Protein AF-A0A958N876-F1 (afdb_monomer_lite)

Radius of gyration: 32.89 Å; chains: 1; bounding box: 50×37×100 Å

Secondary structure (DSSP, 8-state):
-HHHHHHHHHHHHHHHHHHHHHHSHHHHHHHHHHHTS-HHHHHHHHHHHHHHHHHHHHHHHHHHHHHHHHHHHHHHHHHHHHHHHHHHHHHHHTSPPPPPPPPSTT-

Sequence (107 aa):
MAFEETIENLKDQVKNTWSTVKETEAYSSIKEKYDDLTPSAQRLLQVFGVGFFGLMIFFMINGFFSDASMYVQDFEDKKATIRELLKLKRDMTSIPPVPTPPGVDSL

Foldseek 3Di:
DVVVVVVVVVVVVVVVVVVVCCPDPVNVVVVVVLVPDDPVVNVVCVVVVVVVVVVVVVVVVVVVVVVVVVVVVVVVVVVVVVVVVVVVVVVVVPDPPDDDPPDPVPD

Structure (mmCIF, N/CA/C/O backbone):
data_AF-A0A958N876-F1
#
_entry.id   AF-A0A958N876-F1
#
loop_
_atom_site.group_PDB
_atom_site.id
_atom_site.type_symbol
_atom_site.label_atom_id
_atom_site.label_alt_id
_atom_site.label_comp_id
_atom_site.label_asym_id
_atom_site.label_entity_id
_atom_site.label_seq_id
_atom_site.pdbx_PDB_ins_code
_atom_site.Cartn_x
_atom_site.Cartn_y
_atom_site.Cartn_z
_atom_site.occupancy
_atom_site.B_iso_or_equiv
_atom_site.auth_seq_id
_atom_site.auth_comp_id
_atom_site.auth_asym_id
_atom_site.auth_atom_id
_atom_site.pdbx_PDB_model_num
ATOM 1 N N . MET A 1 1 ? 18.102 -14.351 7.320 1.00 58.44 1 MET A N 1
ATOM 2 C CA . MET A 1 1 ? 18.847 -13.183 7.828 1.00 58.44 1 MET A CA 1
ATOM 3 C C . MET A 1 1 ? 18.282 -11.861 7.304 1.00 58.44 1 MET A C 1
ATOM 5 O O . MET A 1 1 ? 17.527 -11.258 8.043 1.00 58.44 1 MET A O 1
ATOM 9 N N . ALA A 1 2 ? 18.496 -11.438 6.047 1.00 73.25 2 ALA A N 1
ATOM 10 C CA . ALA A 1 2 ? 18.005 -10.120 5.576 1.00 73.25 2 ALA A CA 1
ATOM 11 C C . ALA A 1 2 ? 16.466 -9.942 5.601 1.00 73.25 2 ALA A C 1
ATOM 13 O O . ALA A 1 2 ? 15.956 -8.865 5.904 1.00 73.25 2 ALA A O 1
ATOM 14 N N . PHE A 1 3 ? 15.705 -11.002 5.305 1.00 80.00 3 PHE A N 1
ATOM 15 C CA . PHE A 1 3 ? 14.237 -10.959 5.342 1.00 80.00 3 PHE A CA 1
ATOM 16 C C . PHE A 1 3 ? 13.678 -10.919 6.774 1.00 80.00 3 PHE A C 1
ATOM 18 O O . PHE A 1 3 ? 12.726 -10.193 7.039 1.00 80.00 3 PHE A O 1
ATOM 25 N N . GLU A 1 4 ? 14.297 -11.651 7.706 1.00 83.00 4 GLU A N 1
ATOM 26 C CA . GLU A 1 4 ? 13.917 -11.640 9.128 1.00 83.00 4 GLU A CA 1
ATOM 27 C C . GLU A 1 4 ? 14.156 -10.261 9.742 1.00 83.00 4 GLU A C 1
ATOM 29 O O . GLU A 1 4 ? 13.265 -9.719 10.386 1.00 83.00 4 GLU A O 1
ATOM 34 N N . GLU A 1 5 ? 15.300 -9.649 9.438 1.00 83.06 5 GLU A N 1
ATOM 35 C CA . GLU A 1 5 ? 15.641 -8.292 9.869 1.00 83.06 5 GLU A CA 1
ATOM 36 C C . GLU A 1 5 ? 14.684 -7.242 9.276 1.00 83.06 5 GLU A C 1
ATOM 38 O O . GLU A 1 5 ? 14.295 -6.285 9.942 1.00 83.06 5 GLU A O 1
ATOM 43 N N . THR A 1 6 ? 14.231 -7.437 8.033 1.00 84.94 6 THR A N 1
ATOM 44 C CA . THR A 1 6 ? 13.230 -6.557 7.408 1.00 84.94 6 THR A CA 1
ATOM 45 C C . THR A 1 6 ? 11.869 -6.676 8.100 1.00 84.94 6 THR A C 1
ATOM 47 O O . THR A 1 6 ? 11.211 -5.665 8.342 1.00 84.94 6 THR A O 1
ATOM 50 N N . ILE A 1 7 ? 11.446 -7.894 8.455 1.00 87.50 7 ILE A N 1
ATOM 51 C CA . ILE A 1 7 ? 10.198 -8.128 9.195 1.00 87.50 7 ILE A CA 1
ATOM 52 C C . ILE A 1 7 ? 10.276 -7.532 10.601 1.00 87.50 7 ILE A C 1
ATOM 54 O O . ILE A 1 7 ? 9.307 -6.928 11.059 1.00 87.50 7 ILE A O 1
ATOM 58 N N . GLU A 1 8 ? 11.403 -7.701 11.286 1.00 88.44 8 GLU A N 1
ATOM 59 C CA . GLU A 1 8 ? 11.607 -7.195 12.642 1.00 88.44 8 GLU A CA 1
ATOM 60 C C . GLU A 1 8 ? 11.559 -5.662 12.668 1.00 88.44 8 GLU A C 1
ATOM 62 O O . GLU A 1 8 ? 10.755 -5.083 13.399 1.00 88.44 8 GLU A O 1
ATOM 67 N N . ASN A 1 9 ? 12.273 -5.009 11.748 1.00 85.00 9 ASN A N 1
ATOM 68 C CA . ASN A 1 9 ? 12.211 -3.559 11.570 1.00 85.00 9 ASN A CA 1
ATOM 69 C C . ASN A 1 9 ? 10.801 -3.060 11.215 1.00 85.00 9 ASN A C 1
ATOM 71 O O . ASN A 1 9 ? 10.357 -2.036 11.737 1.00 85.00 9 ASN A O 1
ATOM 75 N N . LEU A 1 10 ? 10.072 -3.772 10.348 1.00 88.00 10 LEU A N 1
ATOM 76 C CA . LEU A 1 10 ? 8.694 -3.420 10.001 1.00 88.00 10 LEU A CA 1
ATOM 77 C C . LEU A 1 10 ? 7.7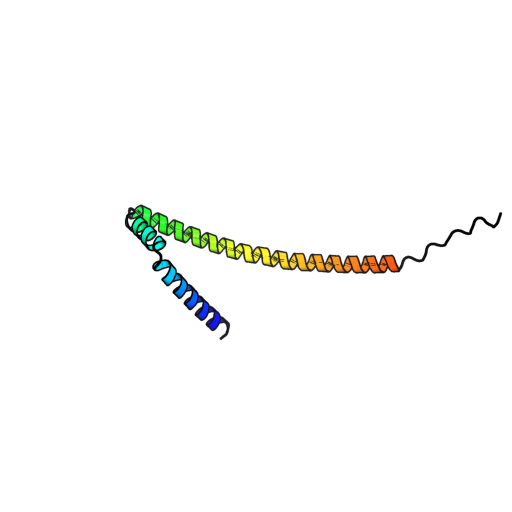71 -3.534 11.221 1.00 88.00 10 LEU A C 1
ATOM 79 O O . LEU A 1 10 ? 6.941 -2.659 11.460 1.00 88.00 10 LEU A O 1
ATOM 83 N N . LYS A 1 11 ? 7.921 -4.600 12.011 1.00 90.69 11 LYS A N 1
ATOM 84 C CA . LYS A 1 11 ? 7.130 -4.836 13.222 1.00 90.69 11 LYS A CA 1
ATOM 85 C C . LYS A 1 11 ? 7.356 -3.735 14.253 1.00 90.69 11 LYS A C 1
ATOM 87 O O . LYS A 1 11 ? 6.385 -3.247 14.834 1.00 90.69 11 LYS A O 1
ATOM 92 N N . ASP A 1 12 ? 8.602 -3.324 14.444 1.00 90.56 12 ASP A N 1
ATOM 93 C CA . ASP A 1 12 ? 8.952 -2.264 15.385 1.00 90.56 12 ASP A CA 1
ATOM 94 C C . ASP A 1 12 ? 8.445 -0.897 14.922 1.00 90.56 12 ASP A C 1
ATOM 96 O O . ASP A 1 12 ? 7.874 -0.150 15.719 1.00 90.56 12 ASP A O 1
ATOM 100 N N . GLN A 1 13 ? 8.535 -0.596 13.624 1.00 88.06 13 GLN A N 1
ATOM 101 C CA . GLN A 1 13 ? 7.951 0.621 13.054 1.00 88.06 13 GLN A CA 1
ATOM 102 C C . GLN A 1 13 ? 6.430 0.652 13.215 1.00 88.06 13 GLN A C 1
ATOM 104 O O . GLN A 1 13 ? 5.892 1.625 13.740 1.00 88.06 13 GLN A O 1
ATOM 109 N N . VAL A 1 14 ? 5.736 -0.429 12.846 1.00 89.12 14 VAL A N 1
ATOM 110 C CA . VAL A 1 14 ? 4.278 -0.532 12.999 1.00 89.12 14 VAL A CA 1
ATOM 111 C C . VAL A 1 14 ? 3.877 -0.365 14.461 1.00 89.12 14 VAL A C 1
ATOM 113 O O . VAL A 1 14 ? 2.927 0.356 14.756 1.00 89.12 14 VAL A O 1
ATOM 116 N N . LYS A 1 15 ? 4.607 -0.986 15.394 1.00 89.88 15 LYS A N 1
ATOM 117 C CA . LYS A 1 15 ? 4.326 -0.877 16.828 1.00 89.88 15 LYS A CA 1
ATOM 118 C C . LYS A 1 15 ? 4.498 0.555 17.338 1.00 89.88 15 LYS A C 1
ATOM 120 O O . LYS A 1 15 ? 3.616 1.031 18.049 1.00 89.88 15 LYS A O 1
ATOM 125 N N . ASN A 1 16 ? 5.576 1.233 16.948 1.00 88.44 16 ASN A N 1
ATOM 126 C CA . ASN A 1 16 ? 5.847 2.614 17.348 1.00 88.44 16 ASN A CA 1
ATOM 127 C C . ASN A 1 16 ? 4.816 3.591 16.769 1.00 88.44 16 ASN A C 1
ATOM 129 O O . ASN A 1 16 ? 4.265 4.419 17.494 1.00 88.44 16 ASN A O 1
ATOM 133 N N . THR A 1 17 ? 4.479 3.458 15.485 1.00 85.94 17 THR A N 1
ATOM 134 C CA . THR A 1 17 ? 3.421 4.265 14.865 1.00 85.94 17 THR A CA 1
ATOM 135 C C . THR A 1 17 ? 2.068 3.998 15.524 1.00 85.94 17 THR A C 1
ATOM 137 O O . THR A 1 17 ? 1.307 4.930 15.776 1.00 85.94 17 THR A O 1
ATOM 140 N N . TRP A 1 18 ? 1.773 2.745 15.878 1.00 86.75 18 TRP A N 1
ATOM 141 C CA . TRP A 1 18 ? 0.524 2.384 16.544 1.00 86.75 18 TRP A CA 1
ATOM 142 C C . TRP A 1 18 ? 0.399 2.972 17.953 1.00 86.75 18 TRP A C 1
ATOM 144 O O . TRP A 1 18 ? -0.694 3.390 18.337 1.00 86.75 18 TRP A O 1
ATOM 154 N N . SER A 1 19 ? 1.489 3.040 18.726 1.00 84.38 19 SER A N 1
ATOM 155 C CA . SER A 1 19 ? 1.477 3.732 20.022 1.00 84.38 19 SER A CA 1
ATOM 156 C C . SER A 1 19 ? 1.197 5.224 19.867 1.00 84.38 19 SER A C 1
ATOM 158 O O . SER A 1 19 ? 0.314 5.736 20.546 1.00 84.38 19 SER A O 1
ATOM 160 N N . THR A 1 20 ? 1.839 5.895 18.908 1.00 84.25 20 THR A N 1
ATOM 161 C CA . THR A 1 20 ? 1.610 7.327 18.655 1.00 84.25 20 THR A CA 1
ATOM 162 C C . THR A 1 20 ? 0.168 7.613 18.230 1.00 84.25 20 THR A C 1
ATOM 164 O O . THR A 1 20 ? -0.447 8.576 18.686 1.00 84.25 20 THR A O 1
ATOM 167 N N . VAL A 1 21 ? -0.417 6.748 17.396 1.00 84.19 21 VAL A N 1
ATOM 168 C CA . VAL A 1 21 ? -1.822 6.879 16.981 1.00 84.19 21 VAL A CA 1
ATOM 169 C C . VAL A 1 21 ? -2.765 6.754 18.177 1.00 84.19 21 VAL A C 1
ATOM 171 O O . VAL A 1 21 ? -3.704 7.537 18.293 1.00 84.19 21 VAL A O 1
ATOM 174 N N . LYS A 1 22 ? -2.507 5.817 19.096 1.00 83.12 22 LYS A N 1
ATOM 175 C CA . LYS A 1 22 ? -3.330 5.634 20.303 1.00 83.12 22 LYS A CA 1
ATOM 176 C C . LYS A 1 22 ? -3.293 6.819 21.259 1.00 83.12 22 LYS A C 1
ATOM 178 O O . LYS A 1 22 ? -4.270 7.049 21.961 1.00 83.12 22 LYS A O 1
ATOM 183 N N . GLU A 1 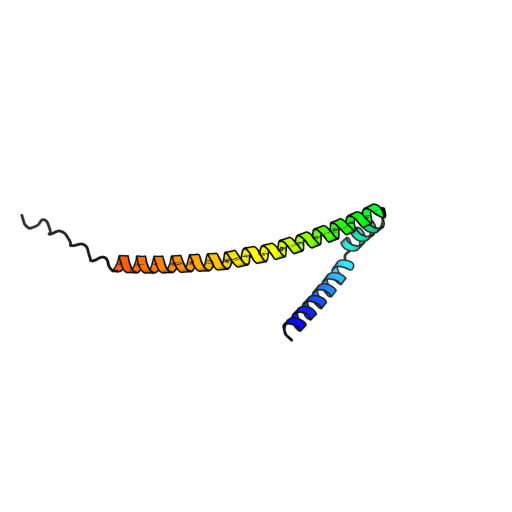23 ? -2.175 7.529 21.300 1.00 83.75 23 GLU A N 1
ATOM 184 C CA . GLU A 1 23 ? -1.990 8.709 22.149 1.00 83.75 23 GLU A CA 1
ATOM 185 C C . GLU A 1 23 ? -2.660 9.963 21.568 1.00 83.75 23 GLU A C 1
ATOM 187 O O . GLU A 1 23 ? -2.783 10.976 22.250 1.00 83.75 23 GLU A O 1
ATOM 192 N N . THR A 1 24 ? -3.126 9.909 20.318 1.00 88.88 24 THR A N 1
ATOM 193 C CA . THR A 1 24 ? -3.755 11.053 19.657 1.00 88.88 24 THR A CA 1
ATOM 194 C C . THR A 1 24 ? -5.191 11.260 20.160 1.00 88.88 24 THR A C 1
ATOM 196 O O . THR A 1 24 ? -5.979 10.316 20.222 1.00 88.88 24 THR A O 1
ATOM 199 N N . GLU A 1 25 ? -5.590 12.510 20.424 1.00 82.81 25 GLU A N 1
ATOM 200 C CA . GLU A 1 25 ? -6.957 12.872 20.862 1.00 82.81 25 GLU A CA 1
ATOM 201 C C . GLU A 1 25 ? -8.054 12.396 19.890 1.00 82.81 25 GLU A C 1
ATOM 203 O O . GLU A 1 25 ? -9.157 12.009 20.288 1.00 82.81 25 GLU A O 1
ATOM 208 N N . ALA A 1 26 ? -7.735 12.352 18.595 1.00 82.00 26 ALA A N 1
ATOM 209 C CA . ALA A 1 26 ? -8.610 11.803 17.565 1.00 82.00 26 ALA A CA 1
ATOM 210 C C . ALA A 1 26 ? -8.925 10.313 17.795 1.00 82.00 26 ALA A C 1
ATOM 212 O O . ALA A 1 26 ? -10.065 9.894 17.610 1.00 82.00 26 ALA A O 1
ATOM 213 N N . TYR A 1 27 ? -7.954 9.509 18.240 1.00 86.69 27 TYR A N 1
ATOM 214 C CA . TYR A 1 27 ? -8.186 8.093 18.525 1.00 86.69 27 TYR A CA 1
ATOM 215 C C . TYR A 1 27 ? -9.079 7.917 19.754 1.00 86.69 27 TYR A C 1
ATOM 217 O O . TYR A 1 27 ? -10.035 7.141 19.712 1.00 86.69 27 TYR A O 1
ATOM 225 N N . SER A 1 28 ? -8.814 8.674 20.821 1.00 82.94 28 SER A N 1
ATOM 226 C CA . SER A 1 28 ? -9.624 8.647 22.043 1.00 82.94 28 SER A CA 1
ATOM 227 C C . SER A 1 28 ? -11.079 9.035 21.772 1.00 82.94 28 SER A C 1
ATOM 229 O O . SER A 1 28 ? -11.981 8.300 22.160 1.00 82.94 28 SER A O 1
ATOM 231 N N . SER A 1 29 ? -11.321 10.105 21.008 1.00 86.12 29 SER A N 1
ATOM 232 C CA . SER A 1 29 ? -12.687 10.541 20.670 1.00 86.12 29 SER A CA 1
ATOM 233 C C . SER A 1 29 ? -13.444 9.554 19.769 1.00 86.12 29 SER A C 1
ATOM 235 O O . SER A 1 29 ? -14.650 9.363 19.932 1.00 86.12 29 SER A O 1
ATOM 237 N N . ILE A 1 30 ? -12.760 8.889 18.831 1.00 85.06 30 ILE A N 1
ATOM 238 C CA . ILE A 1 30 ? -13.357 7.825 18.008 1.00 85.06 30 ILE A CA 1
ATOM 239 C C . ILE A 1 30 ? -13.686 6.605 18.869 1.00 85.06 30 ILE A C 1
ATOM 241 O O . ILE A 1 30 ? -14.755 6.017 18.707 1.00 85.06 30 ILE A O 1
ATOM 245 N N . LYS A 1 31 ? -12.793 6.234 19.791 1.00 86.69 31 LYS A N 1
ATOM 246 C CA . LYS A 1 31 ? -13.011 5.111 20.701 1.00 86.69 31 LYS A CA 1
ATOM 247 C C . LYS A 1 31 ? -14.199 5.365 21.628 1.00 86.69 31 LYS A C 1
ATOM 249 O O . LYS A 1 31 ? -15.050 4.497 21.740 1.00 86.69 31 LYS A O 1
ATOM 254 N N . GLU A 1 32 ? -14.300 6.550 22.222 1.00 86.44 32 GLU A N 1
ATOM 255 C CA . GLU A 1 32 ? -15.440 6.924 23.069 1.00 86.44 32 GLU A CA 1
ATOM 256 C C . GLU A 1 32 ? -16.765 6.845 22.302 1.00 86.44 32 GLU A C 1
ATOM 258 O O . GLU A 1 32 ? -17.723 6.241 22.777 1.00 86.44 32 GLU A O 1
ATOM 263 N N . LYS A 1 33 ? -16.806 7.365 21.067 1.00 86.81 33 LYS A N 1
A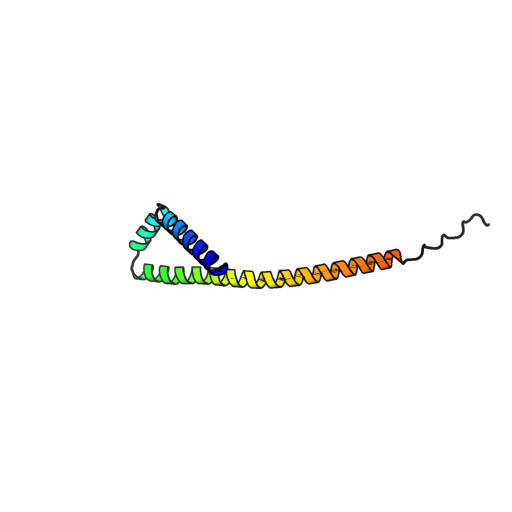TOM 264 C CA . LYS A 1 33 ? -17.982 7.244 20.189 1.00 86.81 33 LYS A CA 1
ATOM 265 C C . LYS A 1 33 ? -18.296 5.797 19.820 1.00 86.81 33 LYS A C 1
ATOM 267 O O . LYS A 1 33 ? -19.460 5.462 19.638 1.00 86.81 33 LYS A O 1
ATOM 272 N N . TYR A 1 34 ? -17.277 4.956 19.659 1.00 86.56 34 TYR A N 1
ATOM 273 C CA . TYR A 1 34 ? -17.462 3.536 19.384 1.00 86.56 34 TYR A CA 1
ATOM 274 C C . TYR A 1 34 ? -18.018 2.795 20.605 1.00 86.56 34 TYR A C 1
ATOM 276 O O . TYR A 1 34 ? -18.932 1.987 20.458 1.00 86.56 34 TYR A O 1
ATOM 284 N N . ASP A 1 35 ? -17.513 3.096 21.800 1.00 85.94 35 ASP A N 1
ATOM 285 C CA . ASP A 1 35 ? -17.943 2.480 23.056 1.00 85.94 35 ASP A CA 1
ATOM 286 C C . ASP A 1 35 ? -19.380 2.898 23.442 1.00 85.94 35 ASP A C 1
ATOM 288 O O . ASP A 1 35 ? -20.098 2.100 24.042 1.00 85.94 35 ASP A O 1
ATOM 292 N N . ASP A 1 36 ? -19.831 4.087 23.024 1.00 91.12 36 ASP A N 1
ATOM 293 C CA . ASP A 1 36 ? -21.205 4.593 23.218 1.00 91.12 36 ASP A CA 1
ATOM 294 C C . ASP A 1 36 ? -22.239 3.990 22.236 1.00 91.12 36 ASP A C 1
ATOM 296 O O . ASP A 1 36 ? -23.453 4.135 22.399 1.00 91.12 36 ASP A O 1
ATOM 300 N N . LEU A 1 37 ? -21.791 3.277 21.195 1.00 85.81 37 LEU A N 1
ATOM 301 C CA . LEU A 1 37 ? -22.692 2.606 20.255 1.00 85.81 37 LEU A CA 1
ATOM 302 C C . LEU A 1 37 ? -23.342 1.358 20.866 1.00 85.81 37 LEU A C 1
ATOM 304 O O . LEU A 1 37 ? -22.771 0.635 21.680 1.00 85.81 37 LEU A O 1
ATOM 308 N N . THR A 1 38 ? -24.538 1.027 20.374 1.00 90.31 38 THR A N 1
ATOM 309 C CA . THR A 1 38 ? -25.208 -0.228 20.739 1.00 90.31 38 THR A CA 1
ATOM 310 C C . THR A 1 38 ? -24.375 -1.458 20.327 1.00 90.31 38 THR A C 1
ATOM 312 O O . THR A 1 38 ? -23.708 -1.433 19.286 1.00 90.31 38 THR A O 1
ATOM 315 N N . PRO A 1 39 ? -24.446 -2.585 21.067 1.00 88.25 39 PRO A N 1
ATOM 316 C CA . PRO A 1 39 ? -23.639 -3.778 20.778 1.00 88.25 39 PRO A CA 1
ATOM 317 C C . PRO A 1 39 ? -23.834 -4.355 19.365 1.00 88.25 39 PRO A C 1
ATOM 319 O O . PRO A 1 39 ? -22.929 -4.973 18.802 1.00 88.25 39 PRO A O 1
ATOM 322 N N . SER A 1 40 ? -25.017 -4.167 18.775 1.00 88.50 40 SER A N 1
ATOM 323 C CA . SER A 1 40 ? -25.314 -4.546 17.390 1.00 88.50 40 SER A CA 1
ATOM 324 C C . SER A 1 40 ? -24.581 -3.657 16.384 1.00 88.50 40 SER A C 1
ATOM 326 O O . SER A 1 40 ? -24.000 -4.173 15.430 1.00 88.50 40 SER A O 1
ATOM 328 N N . ALA A 1 41 ? -24.557 -2.343 16.616 1.00 86.94 41 ALA A N 1
ATOM 329 C CA . ALA A 1 41 ? -23.842 -1.391 15.775 1.00 86.94 41 ALA A CA 1
ATOM 330 C C . ALA A 1 41 ? -22.322 -1.592 15.852 1.00 86.94 41 ALA A C 1
ATOM 332 O O . ALA A 1 41 ? -21.671 -1.600 14.811 1.00 86.94 41 ALA A O 1
ATOM 333 N N . GLN A 1 42 ? -21.763 -1.850 17.040 1.00 88.19 42 GLN A N 1
ATOM 334 C CA . GLN A 1 42 ? -20.336 -2.159 17.210 1.00 88.19 42 GLN A CA 1
ATOM 335 C C . GLN A 1 42 ? -19.906 -3.380 16.387 1.00 88.19 42 GLN A C 1
ATOM 337 O O . GLN A 1 42 ? -18.953 -3.309 15.614 1.00 88.19 42 GLN A O 1
ATOM 342 N N . ARG A 1 43 ? -20.651 -4.491 16.485 1.00 88.94 43 ARG A N 1
ATOM 343 C CA . ARG A 1 43 ? -20.368 -5.709 15.706 1.00 88.94 43 ARG A CA 1
ATOM 344 C C . ARG A 1 43 ? -20.464 -5.463 14.205 1.00 88.94 43 ARG A C 1
ATOM 346 O O . ARG A 1 43 ? -19.628 -5.962 13.458 1.00 88.94 43 ARG A O 1
ATOM 353 N N . LEU A 1 44 ? -21.452 -4.682 13.764 1.00 91.88 44 LEU A N 1
ATOM 354 C CA . LEU A 1 44 ? -21.599 -4.308 12.360 1.00 91.88 44 LEU A CA 1
ATOM 355 C C . LEU A 1 44 ? -20.372 -3.525 11.878 1.00 91.88 44 LEU A C 1
ATOM 357 O O . LEU A 1 44 ? -19.755 -3.896 10.885 1.00 91.88 44 LEU A O 1
ATOM 361 N N . LEU A 1 45 ? -19.978 -2.490 12.620 1.00 89.00 45 LEU A N 1
ATOM 362 C CA . LEU A 1 45 ? -18.830 -1.643 12.300 1.00 89.00 45 LEU A CA 1
ATOM 363 C C . LEU A 1 45 ? -17.518 -2.430 12.311 1.00 89.00 45 LEU A C 1
ATOM 365 O O . LEU A 1 45 ? -16.659 -2.192 11.470 1.00 89.00 45 LEU A O 1
ATOM 369 N N . GLN A 1 46 ? -17.379 -3.408 13.205 1.00 88.31 46 GLN A N 1
ATOM 370 C CA . GLN A 1 46 ? -16.219 -4.289 13.242 1.00 88.31 46 GLN A CA 1
ATOM 371 C C . GLN A 1 46 ? -16.163 -5.207 12.014 1.00 88.31 46 GLN A C 1
ATOM 373 O O . GLN A 1 46 ? -15.119 -5.303 11.374 1.00 88.31 46 GLN A O 1
ATOM 378 N N . VAL A 1 47 ? -17.276 -5.852 11.648 1.00 90.75 47 VAL A N 1
ATOM 379 C CA . VAL A 1 47 ? -17.342 -6.740 10.474 1.00 90.75 47 VAL A CA 1
ATOM 380 C C . VAL A 1 47 ? -17.110 -5.956 9.184 1.00 90.75 47 VAL A C 1
ATOM 382 O O . VAL A 1 47 ? -16.284 -6.356 8.364 1.00 90.75 47 VAL A O 1
ATOM 385 N N . PHE A 1 48 ? -17.784 -4.817 9.016 1.00 91.25 48 PHE A N 1
ATOM 386 C CA . PHE A 1 48 ? -17.602 -3.958 7.847 1.00 91.25 48 PHE A CA 1
ATOM 387 C C . PHE A 1 48 ? -16.228 -3.301 7.822 1.00 91.25 48 PHE A C 1
ATOM 389 O O . PHE A 1 48 ? -15.628 -3.227 6.759 1.00 91.25 48 PHE A O 1
ATOM 396 N N . GLY A 1 49 ? -15.706 -2.866 8.967 1.00 89.25 49 GLY A N 1
ATOM 397 C CA . GLY A 1 49 ? -14.376 -2.278 9.073 1.00 89.25 49 GLY A CA 1
ATOM 398 C C . GLY A 1 49 ? -13.300 -3.278 8.667 1.00 89.25 49 GLY A C 1
ATOM 399 O O . GLY A 1 49 ? -12.538 -3.017 7.741 1.00 89.25 49 GLY A O 1
ATOM 400 N N . VAL A 1 50 ? -13.281 -4.459 9.292 1.00 89.50 50 VAL A N 1
ATOM 401 C CA . VAL A 1 50 ? -12.324 -5.524 8.948 1.00 89.50 50 VAL A CA 1
ATOM 402 C C . VAL A 1 50 ? -12.496 -5.963 7.493 1.00 89.50 50 VAL A C 1
ATOM 404 O O . VAL A 1 50 ? -11.504 -6.100 6.779 1.00 89.50 50 VAL A O 1
ATOM 407 N N . GLY A 1 51 ? -13.739 -6.128 7.031 1.00 91.69 51 GLY A N 1
ATOM 408 C CA . GLY A 1 51 ? -14.040 -6.480 5.646 1.00 91.69 51 GLY A CA 1
ATOM 409 C C . GLY A 1 51 ? -13.523 -5.441 4.651 1.00 91.69 51 GLY A C 1
ATOM 410 O O . GLY A 1 51 ? -12.841 -5.801 3.699 1.00 91.69 51 GLY A O 1
ATOM 411 N N . PHE A 1 52 ? -13.781 -4.157 4.899 1.00 92.81 52 PHE A N 1
ATOM 412 C CA . PHE A 1 52 ? -13.344 -3.046 4.056 1.00 92.81 52 PHE A CA 1
ATOM 413 C C . PHE A 1 52 ? -11.818 -2.939 3.993 1.00 92.81 52 PHE A C 1
ATOM 415 O O . PHE A 1 52 ? -11.259 -2.851 2.901 1.00 92.81 52 PHE A O 1
ATOM 422 N N . PHE A 1 53 ? -11.133 -3.015 5.139 1.00 90.44 53 PHE A N 1
ATOM 423 C CA . PHE A 1 53 ? -9.669 -3.012 5.175 1.00 90.44 53 PHE A CA 1
ATOM 424 C C . PHE A 1 53 ? -9.077 -4.225 4.448 1.00 90.44 53 PHE A C 1
ATOM 426 O O . PHE A 1 53 ? -8.132 -4.071 3.674 1.00 90.44 53 PHE A O 1
ATOM 433 N N . GLY A 1 54 ? -9.656 -5.416 4.628 1.00 90.81 54 GLY A N 1
ATOM 434 C CA . GLY A 1 54 ? -9.251 -6.611 3.888 1.00 90.81 54 GLY A CA 1
ATOM 435 C C . GLY A 1 54 ? -9.421 -6.449 2.374 1.00 90.81 54 GLY A C 1
ATOM 436 O O . GLY A 1 54 ? -8.527 -6.807 1.609 1.00 90.81 54 GLY A O 1
ATOM 437 N N . LEU A 1 55 ? -10.527 -5.840 1.941 1.00 91.19 55 LEU A N 1
ATOM 438 C CA . LEU A 1 55 ? -10.811 -5.549 0.534 1.00 91.19 55 LEU A CA 1
ATOM 439 C C . LEU A 1 55 ? -9.817 -4.539 -0.060 1.00 91.19 55 LEU A C 1
ATOM 441 O O . LEU A 1 55 ? -9.339 -4.727 -1.175 1.00 91.19 55 LEU A O 1
ATOM 445 N N . MET A 1 56 ? -9.452 -3.506 0.703 1.00 89.94 56 MET A N 1
ATOM 446 C CA . MET A 1 56 ? -8.422 -2.533 0.323 1.00 89.94 56 MET A CA 1
ATOM 447 C C . MET A 1 56 ? -7.064 -3.202 0.092 1.00 89.94 56 MET A C 1
ATOM 449 O O . MET A 1 56 ? -6.433 -2.967 -0.938 1.00 89.94 56 MET A O 1
ATOM 453 N N . ILE A 1 57 ? -6.632 -4.071 1.013 1.00 89.38 57 ILE A N 1
ATOM 454 C CA . ILE A 1 57 ? -5.375 -4.822 0.875 1.00 89.38 57 ILE A CA 1
ATOM 455 C C . ILE A 1 57 ? -5.440 -5.744 -0.345 1.00 89.38 57 ILE A C 1
ATOM 457 O O . ILE A 1 57 ? -4.498 -5.796 -1.134 1.00 89.38 57 ILE A O 1
ATOM 461 N N . PHE A 1 58 ? -6.563 -6.437 -0.538 1.00 89.12 58 PHE A N 1
ATOM 462 C CA . PHE A 1 58 ? -6.760 -7.311 -1.690 1.00 89.12 58 PHE A CA 1
ATOM 463 C C . PHE A 1 58 ? -6.647 -6.549 -3.018 1.00 89.12 58 PHE A C 1
ATOM 465 O O . PHE A 1 58 ? -5.939 -6.997 -3.922 1.00 89.12 58 PHE A O 1
ATOM 472 N N . PHE A 1 59 ? -7.287 -5.383 -3.138 1.00 86.06 59 PHE A N 1
ATOM 473 C CA . PHE A 1 59 ? -7.170 -4.549 -4.335 1.00 86.06 59 PHE A CA 1
ATOM 474 C C . PHE A 1 59 ? -5.755 -4.023 -4.549 1.00 86.06 59 PHE A C 1
ATOM 476 O O . PHE A 1 59 ? -5.276 -4.040 -5.679 1.00 86.06 59 PHE A O 1
ATOM 483 N N . MET A 1 60 ? -5.073 -3.606 -3.483 1.00 85.38 60 MET A N 1
ATOM 484 C CA . MET A 1 60 ? -3.695 -3.130 -3.570 1.00 85.38 60 MET A CA 1
ATOM 485 C C . MET A 1 60 ? -2.771 -4.215 -4.132 1.00 85.38 60 MET A C 1
ATOM 487 O O . MET A 1 60 ? -2.035 -3.963 -5.081 1.00 85.38 60 MET A O 1
ATOM 491 N N . ILE A 1 61 ? -2.855 -5.437 -3.598 1.00 84.12 61 ILE A N 1
ATOM 492 C CA . ILE A 1 61 ? -2.046 -6.570 -4.063 1.00 84.12 61 ILE A CA 1
ATOM 493 C C . ILE A 1 61 ? -2.337 -6.875 -5.538 1.00 84.12 61 ILE A C 1
ATOM 495 O O . ILE A 1 61 ? -1.405 -7.009 -6.326 1.00 84.12 61 ILE A O 1
ATOM 499 N N . ASN A 1 62 ? -3.612 -6.939 -5.935 1.00 78.56 62 ASN A N 1
ATOM 500 C CA . ASN A 1 62 ? -3.976 -7.185 -7.334 1.00 78.56 62 ASN A CA 1
ATOM 501 C C . ASN A 1 62 ? -3.489 -6.071 -8.274 1.00 78.56 62 ASN A C 1
ATOM 503 O O . ASN A 1 62 ? -3.029 -6.372 -9.374 1.00 78.56 62 ASN A O 1
ATOM 507 N N . GLY A 1 63 ? -3.533 -4.809 -7.834 1.00 77.62 63 GLY A N 1
ATOM 508 C CA . GLY A 1 63 ? -2.974 -3.677 -8.576 1.00 77.62 63 GLY A CA 1
ATOM 509 C C . GLY A 1 63 ? -1.482 -3.859 -8.856 1.00 77.62 63 GLY A C 1
ATOM 510 O O . GLY A 1 63 ? -1.065 -3.795 -10.009 1.00 77.62 63 GLY A O 1
ATOM 511 N N . PHE A 1 64 ? -0.696 -4.222 -7.837 1.00 73.00 64 PHE A N 1
ATOM 512 C CA . PHE A 1 64 ? 0.735 -4.499 -8.010 1.00 73.00 64 PHE A CA 1
ATOM 513 C C . PHE A 1 64 ? 1.020 -5.618 -9.026 1.00 73.00 64 PHE A C 1
ATOM 515 O O . PHE A 1 64 ? 1.952 -5.495 -9.821 1.00 73.00 64 PHE A O 1
ATOM 522 N N . PHE A 1 65 ? 0.231 -6.698 -9.031 1.00 72.88 65 PHE A N 1
ATOM 523 C CA . PHE A 1 65 ? 0.393 -7.778 -10.014 1.00 72.88 65 PHE A CA 1
ATOM 524 C C . PHE A 1 65 ? 0.029 -7.341 -11.439 1.00 72.88 65 PHE A C 1
ATOM 526 O O . PHE A 1 65 ? 0.725 -7.711 -12.386 1.00 72.88 65 PHE A O 1
ATOM 533 N N . SER A 1 66 ? -1.030 -6.542 -11.591 1.00 73.69 66 SER A N 1
ATOM 534 C CA . SER A 1 66 ? -1.435 -5.984 -12.885 1.00 73.69 66 SER A CA 1
ATOM 535 C C . SER A 1 66 ? -0.343 -5.079 -13.459 1.00 73.69 66 SER A C 1
ATOM 537 O O . SER A 1 66 ? 0.093 -5.272 -14.596 1.00 73.69 66 SER A O 1
ATOM 539 N N . ASP A 1 67 ? 0.173 -4.156 -12.651 1.00 75.69 67 ASP A N 1
ATOM 540 C CA . ASP A 1 67 ? 1.190 -3.194 -13.078 1.00 75.69 67 ASP A CA 1
ATOM 541 C C . ASP A 1 67 ? 2.504 -3.886 -13.457 1.00 75.69 67 ASP A C 1
ATOM 543 O O . ASP A 1 67 ? 3.120 -3.550 -14.469 1.00 75.69 67 ASP A O 1
ATOM 547 N N . ALA A 1 68 ? 2.910 -4.913 -12.703 1.00 73.62 68 ALA A N 1
ATOM 548 C CA . ALA A 1 68 ? 4.111 -5.691 -13.002 1.00 73.62 68 ALA A CA 1
ATOM 549 C C . ALA A 1 68 ? 4.076 -6.308 -14.412 1.00 73.62 68 ALA A C 1
ATOM 551 O O . ALA A 1 68 ? 5.090 -6.302 -15.112 1.00 73.62 68 ALA A O 1
ATOM 552 N N . SER A 1 69 ? 2.913 -6.798 -14.853 1.00 76.25 69 SER A N 1
ATOM 553 C CA . SER A 1 69 ? 2.748 -7.350 -16.203 1.00 76.25 69 SER A CA 1
ATOM 554 C C . SER A 1 69 ? 2.836 -6.275 -17.294 1.00 76.25 69 SER A C 1
ATOM 556 O O . SER A 1 69 ? 3.488 -6.490 -18.319 1.00 76.25 69 SER A O 1
ATOM 558 N N . MET A 1 70 ? 2.279 -5.087 -17.038 1.00 79.62 70 MET A N 1
ATOM 559 C CA . MET A 1 70 ? 2.356 -3.950 -17.956 1.00 79.62 70 MET A CA 1
ATOM 560 C C . MET A 1 70 ? 3.790 -3.448 -18.137 1.00 79.62 70 MET A C 1
ATOM 562 O O . MET A 1 70 ? 4.179 -3.129 -19.256 1.00 79.62 70 MET A O 1
ATOM 566 N N . TYR A 1 71 ? 4.602 -3.418 -17.076 1.00 81.25 71 TYR A N 1
ATOM 567 C CA . TYR A 1 71 ? 6.005 -2.997 -17.183 1.00 81.25 71 TYR A CA 1
ATOM 568 C C . TYR A 1 71 ? 6.847 -3.935 -18.053 1.00 81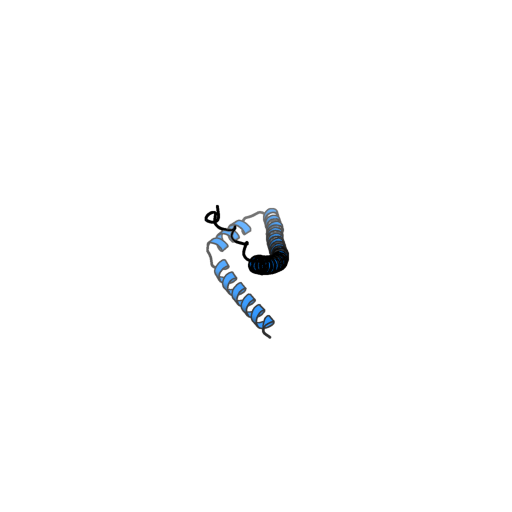.25 71 TYR A C 1
ATOM 570 O O . TYR A 1 71 ? 7.732 -3.475 -18.777 1.00 81.25 71 TYR A O 1
ATOM 578 N N . VAL A 1 72 ? 6.579 -5.243 -18.003 1.00 85.75 72 VAL A N 1
ATOM 579 C CA . VAL A 1 72 ? 7.263 -6.216 -18.866 1.00 85.75 72 VAL A CA 1
ATOM 580 C C . VAL A 1 72 ? 6.861 -6.008 -20.323 1.00 85.75 72 VAL A C 1
ATOM 582 O O . VAL A 1 72 ? 7.733 -5.953 -21.189 1.00 85.75 72 VAL A O 1
ATOM 585 N N . GLN A 1 73 ? 5.568 -5.826 -20.592 1.00 88.81 73 GLN A N 1
ATOM 586 C CA . GLN A 1 73 ? 5.075 -5.583 -21.945 1.00 88.81 73 GLN A CA 1
ATOM 587 C C . GLN A 1 73 ? 5.624 -4.271 -22.533 1.00 88.81 73 GLN A C 1
ATOM 589 O O . GLN A 1 73 ? 6.164 -4.269 -23.636 1.00 88.81 73 GLN A O 1
ATOM 594 N N . ASP A 1 74 ? 5.590 -3.177 -21.768 1.00 88.38 74 ASP A N 1
ATOM 595 C CA . ASP A 1 74 ? 6.116 -1.870 -22.189 1.00 88.38 74 ASP A CA 1
ATOM 596 C C . ASP A 1 74 ? 7.626 -1.928 -22.490 1.00 88.38 74 ASP A C 1
ATOM 598 O O . ASP A 1 74 ? 8.128 -1.293 -23.423 1.00 88.38 74 ASP A O 1
ATOM 602 N N . PHE A 1 75 ? 8.376 -2.744 -21.744 1.00 92.31 75 PHE A N 1
ATOM 603 C CA . PHE A 1 75 ? 9.783 -2.995 -22.041 1.00 92.31 75 PHE A CA 1
ATOM 604 C C . PHE A 1 75 ? 9.983 -3.724 -23.380 1.00 92.31 75 PHE A C 1
ATOM 606 O O . PHE A 1 75 ? 10.873 -3.353 -24.157 1.00 92.31 75 PHE A O 1
ATOM 613 N N . GLU A 1 76 ? 9.177 -4.747 -23.672 1.00 93.44 76 GLU A N 1
ATOM 614 C CA . GLU A 1 76 ? 9.254 -5.472 -24.945 1.00 93.44 76 GLU A CA 1
ATOM 615 C C . GLU A 1 76 ? 8.880 -4.586 -26.140 1.00 93.44 76 GLU A C 1
ATOM 617 O O . GLU A 1 76 ? 9.611 -4.575 -27.139 1.00 93.44 76 GLU A O 1
ATOM 622 N N . ASP A 1 77 ? 7.836 -3.769 -26.005 1.00 93.50 77 ASP A N 1
ATOM 623 C CA . ASP A 1 77 ? 7.373 -2.838 -27.039 1.00 93.50 77 ASP A CA 1
ATOM 624 C C . ASP A 1 77 ? 8.432 -1.770 -27.352 1.00 93.50 77 ASP A C 1
ATOM 626 O O . ASP A 1 77 ? 8.770 -1.509 -28.517 1.00 93.50 77 ASP A O 1
ATOM 630 N N . LYS A 1 78 ? 9.063 -1.204 -26.316 1.00 92.38 78 LYS A N 1
ATOM 631 C CA . LYS A 1 78 ? 10.182 -0.259 -26.475 1.00 92.38 78 LYS A CA 1
ATOM 632 C C . LYS A 1 78 ? 11.372 -0.908 -27.172 1.00 92.38 78 LYS A C 1
ATOM 634 O O . LYS A 1 78 ? 11.978 -0.310 -28.066 1.00 92.38 78 LYS A O 1
ATOM 639 N N . LYS A 1 79 ? 11.703 -2.149 -26.812 1.00 94.38 79 LYS A N 1
ATOM 640 C CA . LYS A 1 79 ? 12.793 -2.902 -27.443 1.00 94.38 79 LYS A CA 1
ATOM 641 C C . LYS A 1 79 ? 12.511 -3.182 -28.921 1.00 94.38 79 LYS A C 1
ATOM 643 O O . LYS A 1 79 ? 13.431 -3.082 -29.736 1.00 94.38 79 LYS A O 1
ATOM 648 N N . ALA A 1 80 ? 11.275 -3.530 -29.277 1.00 94.06 80 ALA A N 1
ATOM 649 C CA . ALA A 1 80 ? 10.864 -3.729 -30.665 1.00 94.06 80 ALA A CA 1
ATOM 650 C C . ALA A 1 80 ? 10.989 -2.427 -31.471 1.00 94.06 80 ALA A C 1
ATOM 652 O O . ALA A 1 80 ? 11.677 -2.405 -32.494 1.00 94.06 80 ALA A O 1
ATOM 653 N N . THR A 1 81 ? 10.461 -1.328 -30.931 1.00 94.19 81 THR A N 1
ATOM 654 C CA . THR A 1 81 ? 10.512 0.008 -31.543 1.00 94.19 81 THR A CA 1
ATOM 655 C C . THR A 1 81 ? 11.948 0.459 -31.822 1.00 94.19 81 THR A C 1
ATOM 657 O O . THR A 1 81 ? 12.267 0.917 -32.918 1.00 94.19 81 THR A O 1
ATOM 660 N N . ILE A 1 82 ? 12.865 0.276 -30.863 1.00 93.06 82 ILE A N 1
ATOM 661 C CA . ILE A 1 82 ? 14.282 0.628 -31.050 1.00 93.06 82 ILE A CA 1
ATOM 662 C C . ILE A 1 82 ? 14.903 -0.167 -32.204 1.00 93.06 82 ILE A C 1
ATOM 664 O O . ILE A 1 82 ? 15.648 0.394 -33.010 1.00 93.06 82 ILE A O 1
ATOM 668 N N . ARG A 1 83 ? 14.605 -1.468 -32.323 1.00 94.06 83 ARG A N 1
ATOM 669 C CA . ARG A 1 83 ? 15.127 -2.272 -33.440 1.00 94.06 83 ARG A CA 1
ATOM 670 C C . ARG A 1 83 ? 14.602 -1.783 -34.782 1.00 94.06 83 ARG A C 1
ATOM 672 O O . ARG A 1 83 ? 15.363 -1.772 -35.746 1.00 94.06 83 ARG A O 1
ATOM 679 N N . GLU A 1 84 ? 13.332 -1.407 -34.857 1.00 93.00 84 GLU A N 1
ATOM 680 C CA . GLU A 1 84 ? 12.730 -0.884 -36.084 1.00 93.00 84 GLU A CA 1
ATOM 681 C C . GLU A 1 84 ? 13.337 0.458 -36.483 1.00 93.00 84 GLU A C 1
ATOM 683 O O . GLU A 1 84 ? 13.733 0.623 -37.634 1.00 93.00 84 GLU A O 1
ATOM 688 N N . LEU A 1 85 ? 13.543 1.366 -35.527 1.00 91.62 85 LEU A N 1
ATOM 689 C CA . LEU A 1 85 ? 14.229 2.636 -35.771 1.00 91.62 85 LEU A CA 1
ATOM 690 C C . LEU A 1 85 ? 15.664 2.434 -36.269 1.00 91.62 85 LEU A C 1
ATOM 692 O O . LEU A 1 85 ? 16.111 3.125 -37.184 1.00 91.62 85 LEU A O 1
ATOM 696 N N . LEU A 1 86 ? 16.394 1.469 -35.704 1.00 91.81 86 LEU A N 1
ATOM 697 C CA . LEU A 1 86 ? 17.748 1.147 -36.154 1.00 91.81 86 LEU A CA 1
ATOM 698 C C . LEU A 1 86 ? 17.767 0.535 -37.561 1.00 91.81 86 LEU A C 1
ATOM 700 O O . LEU A 1 86 ? 18.660 0.864 -38.345 1.00 91.81 86 LEU A O 1
ATOM 704 N N . LYS A 1 87 ? 16.790 -0.318 -37.901 1.00 91.81 87 LYS A N 1
ATOM 705 C CA . LYS A 1 87 ? 16.621 -0.842 -39.267 1.00 91.81 87 LYS A CA 1
ATOM 706 C C . LYS A 1 87 ? 16.308 0.283 -40.247 1.00 91.81 87 LYS A C 1
ATOM 708 O O . LYS A 1 87 ? 17.035 0.433 -41.219 1.00 91.81 87 LYS A O 1
ATOM 713 N N . LEU A 1 88 ? 15.325 1.127 -39.933 1.00 90.75 88 LEU A N 1
ATOM 714 C CA . LEU A 1 88 ? 14.943 2.273 -40.755 1.00 90.75 88 LEU A CA 1
ATOM 715 C C . LEU A 1 88 ? 16.130 3.208 -41.002 1.00 90.75 88 LEU A C 1
ATOM 717 O O . LEU A 1 88 ? 16.388 3.592 -42.138 1.00 90.75 88 LEU A O 1
ATOM 721 N N . LYS A 1 89 ? 16.898 3.530 -39.952 1.00 90.38 89 LYS A N 1
ATOM 722 C CA . LYS A 1 89 ? 18.121 4.331 -40.077 1.00 90.38 89 LYS A CA 1
ATOM 723 C C . LYS A 1 89 ? 19.109 3.688 -41.050 1.00 90.38 89 LYS A C 1
ATOM 725 O O . LYS A 1 89 ? 19.670 4.381 -41.892 1.00 90.38 89 LYS A O 1
ATOM 730 N N . ARG A 1 90 ? 19.342 2.378 -40.931 1.00 88.12 90 ARG A N 1
ATOM 731 C CA . ARG A 1 90 ? 20.250 1.651 -41.827 1.00 88.12 90 ARG A CA 1
ATOM 732 C C . ARG A 1 90 ? 19.752 1.682 -43.270 1.00 88.12 90 ARG A C 1
ATOM 734 O O . ARG A 1 90 ? 20.551 1.921 -44.171 1.00 88.12 90 ARG A O 1
ATOM 741 N N . ASP A 1 91 ? 18.456 1.482 -43.465 1.00 85.88 91 ASP A N 1
ATOM 742 C CA . ASP A 1 91 ? 17.837 1.452 -44.785 1.00 85.88 91 ASP A CA 1
ATOM 743 C C . ASP A 1 91 ? 17.906 2.839 -45.444 1.00 85.88 91 ASP A C 1
ATOM 745 O O . ASP A 1 91 ? 18.294 2.930 -46.606 1.00 85.88 91 ASP A O 1
ATOM 749 N N . MET A 1 92 ? 17.689 3.926 -44.689 1.00 83.25 92 MET A N 1
ATOM 750 C CA . MET A 1 92 ? 17.882 5.301 -45.173 1.00 83.25 92 MET A CA 1
ATOM 751 C C . MET A 1 92 ? 19.334 5.607 -45.560 1.00 83.25 92 MET A C 1
ATOM 753 O O . MET A 1 92 ? 19.568 6.244 -46.583 1.00 83.25 92 MET A O 1
ATOM 757 N N . THR A 1 93 ? 20.319 5.132 -44.792 1.00 81.06 93 THR A N 1
ATOM 758 C CA . THR A 1 93 ? 21.743 5.301 -45.139 1.00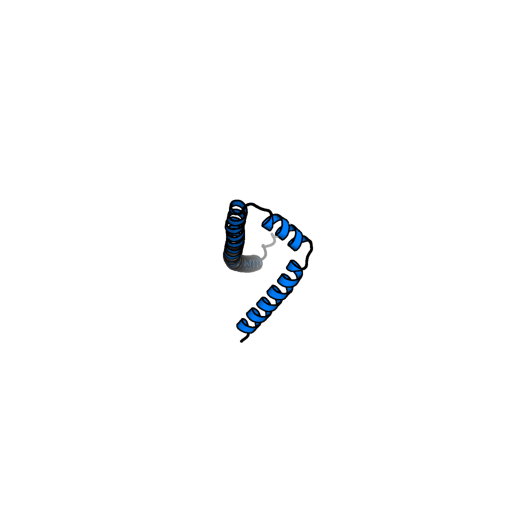 81.06 93 THR A CA 1
ATOM 759 C C . THR A 1 93 ? 22.141 4.498 -46.383 1.00 81.06 93 THR A C 1
ATOM 761 O O . THR A 1 93 ? 23.110 4.845 -47.052 1.00 81.06 93 THR A O 1
ATOM 764 N N . SER A 1 94 ? 21.415 3.424 -46.703 1.00 76.12 94 SER A N 1
ATOM 765 C CA . SER A 1 94 ? 21.701 2.565 -47.859 1.00 76.12 94 SER A CA 1
ATOM 766 C C . SER A 1 94 ? 21.091 3.046 -49.180 1.00 76.12 94 SER A C 1
ATOM 768 O O . SER A 1 94 ? 21.337 2.426 -50.213 1.00 76.12 94 SER A O 1
ATOM 770 N N . ILE A 1 95 ? 20.320 4.141 -49.171 1.00 76.56 95 ILE A N 1
ATOM 771 C CA . ILE A 1 95 ? 19.750 4.721 -50.391 1.00 76.56 95 ILE A CA 1
ATOM 772 C C . ILE A 1 95 ? 20.891 5.368 -51.196 1.00 76.56 95 IL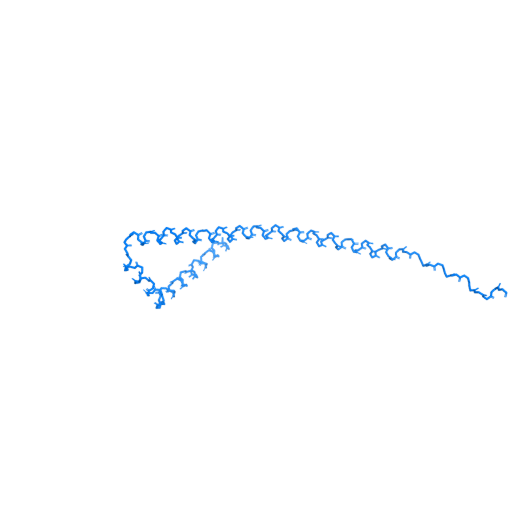E A C 1
ATOM 774 O O . ILE A 1 95 ? 21.523 6.307 -50.703 1.00 76.56 95 ILE A O 1
ATOM 778 N N . PRO A 1 96 ? 21.189 4.887 -52.419 1.00 73.19 96 PRO A N 1
ATOM 779 C CA . PRO A 1 96 ? 22.235 5.475 -53.244 1.00 73.19 96 PRO A CA 1
ATOM 780 C C . PRO A 1 96 ? 21.882 6.927 -53.603 1.00 73.19 96 PRO A C 1
ATOM 782 O O . PRO A 1 96 ? 20.703 7.244 -53.789 1.00 73.19 96 PRO A O 1
ATOM 785 N N . PRO A 1 97 ? 22.882 7.823 -53.706 1.00 71.88 97 PRO A N 1
ATOM 786 C CA . PRO A 1 97 ? 22.640 9.215 -54.057 1.00 71.88 97 PRO A CA 1
ATOM 787 C C . PRO A 1 97 ? 21.925 9.291 -55.408 1.00 71.88 97 PRO A C 1
ATOM 789 O O . PRO A 1 97 ? 22.326 8.644 -56.377 1.00 71.88 97 PRO A O 1
ATOM 792 N N . VAL A 1 98 ? 20.841 10.069 -55.449 1.00 71.81 98 VAL A N 1
ATOM 793 C CA . VAL A 1 98 ? 20.033 10.269 -56.655 1.00 71.81 98 VAL A CA 1
ATOM 794 C C . VAL A 1 98 ? 20.938 10.834 -57.756 1.00 71.81 98 VAL A C 1
ATOM 796 O O . VAL A 1 98 ? 21.637 11.819 -57.499 1.00 71.81 98 VAL A O 1
ATOM 799 N N . PRO A 1 99 ? 20.960 10.242 -58.965 1.00 68.88 99 PRO A N 1
ATOM 800 C CA . PRO A 1 99 ? 21.739 10.784 -60.065 1.00 68.88 99 PRO A CA 1
ATOM 801 C C . PRO A 1 99 ? 21.244 12.197 -60.374 1.00 68.88 99 PRO A C 1
ATOM 803 O O . PRO A 1 99 ? 20.067 12.412 -60.668 1.00 68.88 99 PRO A O 1
ATOM 806 N N . THR A 1 100 ? 22.146 13.170 -60.275 1.00 71.56 100 THR A N 1
ATOM 807 C CA . THR A 1 100 ? 21.874 14.549 -60.680 1.00 71.56 100 THR A CA 1
ATOM 808 C C . THR A 1 100 ? 21.562 14.566 -62.177 1.00 71.56 100 THR A C 1
ATOM 810 O O . THR A 1 100 ? 22.367 14.034 -62.949 1.00 71.56 100 THR A O 1
ATOM 813 N N . PRO A 1 101 ? 20.422 15.134 -62.608 1.00 74.75 101 PRO A N 1
ATOM 814 C CA . PRO A 1 101 ? 20.090 15.210 -64.023 1.00 74.75 101 PRO A CA 1
ATOM 815 C C . PRO A 1 101 ? 21.165 16.016 -64.771 1.00 74.75 101 PRO A C 1
ATOM 817 O O . PRO A 1 101 ? 21.681 16.990 -64.214 1.00 74.75 101 PRO A O 1
ATOM 820 N N . PRO A 1 102 ? 21.531 15.617 -66.005 1.00 72.19 102 PRO A N 1
ATOM 821 C CA . PRO A 1 102 ? 22.501 16.355 -66.803 1.00 72.19 102 PRO A CA 1
ATOM 822 C C . PRO A 1 102 ? 22.024 17.800 -66.982 1.00 72.19 102 PRO A C 1
ATOM 824 O O . PRO A 1 102 ? 20.866 18.046 -67.323 1.00 72.19 102 PRO A O 1
ATOM 827 N N . GLY A 1 103 ? 22.918 18.746 -66.684 1.00 70.25 103 GLY A N 1
ATOM 828 C CA . GLY A 1 103 ? 22.647 20.175 -66.790 1.00 70.25 103 GLY A CA 1
ATOM 829 C C . GLY A 1 103 ? 22.229 20.553 -68.208 1.00 70.25 103 GLY A C 1
ATOM 830 O O . GLY A 1 103 ? 22.737 20.013 -69.190 1.00 70.25 103 GLY A O 1
ATOM 831 N N . VAL A 1 104 ? 21.301 21.501 -68.299 1.00 65.62 104 VAL A N 1
ATOM 832 C CA . VAL A 1 104 ? 20.675 21.980 -69.543 1.00 65.62 104 VAL A CA 1
ATOM 833 C C . VAL A 1 104 ? 21.645 22.746 -70.466 1.00 65.62 104 VAL A C 1
ATOM 835 O O . VAL A 1 104 ? 21.222 23.276 -71.484 1.00 65.62 104 VAL A O 1
ATOM 838 N N . ASP A 1 105 ? 22.945 22.766 -70.159 1.00 59.16 105 ASP A N 1
ATOM 839 C CA . ASP A 1 105 ? 23.990 23.509 -70.883 1.00 59.16 105 ASP A CA 1
ATOM 840 C C . ASP A 1 105 ? 24.544 22.758 -72.115 1.00 59.16 105 ASP A C 1
ATOM 842 O O . ASP A 1 105 ? 25.640 23.048 -72.588 1.00 59.16 105 ASP A O 1
ATOM 846 N N . SER A 1 106 ? 23.818 21.761 -72.629 1.00 59.91 106 SER A N 1
ATOM 847 C CA . SER A 1 106 ? 24.231 20.947 -73.789 1.00 59.91 106 SER A CA 1
ATOM 848 C C . SER A 1 106 ? 23.238 20.974 -74.960 1.00 59.91 106 SER A C 1
ATOM 850 O O . SER A 1 106 ? 23.171 20.017 -75.733 1.00 59.91 106 SER A O 1
ATOM 852 N N . LEU A 1 107 ? 22.490 22.075 -75.104 1.00 47.47 107 LEU A N 1
ATOM 853 C CA . LEU A 1 107 ? 21.716 22.404 -76.310 1.00 47.47 107 LEU A CA 1
ATOM 854 C C . LEU A 1 107 ? 22.412 23.485 -77.141 1.00 47.47 107 LEU A C 1
ATOM 856 O O . LEU A 1 107 ? 22.814 24.510 -76.549 1.00 47.47 107 LEU A O 1
#

pLDDT: mean 84.11, std 8.67, range [47.47, 94.38]